Protein AF-A0A2W4LZJ8-F1 (afdb_monomer_lite)

Organism: NCBI:txid37925

Radius of gyration: 13.46 Å; chains: 1; bounding box: 33×32×39 Å

pLDDT: mean 90.76, std 7.05, range [64.56, 97.62]

Sequence (112 aa):
MITRVAVVPNPPLLVPELVPGSVADTAGVRDAVLEAAAWLAEESEHWLAIGVHDGPRRAVPPSTRSTFAGYGVDVPVALSDEPGGEGEPDAPLPALVAGWLRGQTGATSVHV

Secondary structure (DSSP, 8-state):
--------PPSSTTSGGG-TTSTTTTHHHHHHHHHHHHHHHTT-SEEE-----SSS-----TTEEEEGGGGTS--EEESBSSS--EE-TT--HHHHHHHHHHHHHT-SEEE-

Structure (mmCIF, N/CA/C/O backbone):
data_AF-A0A2W4LZJ8-F1
#
_entry.id   AF-A0A2W4LZJ8-F1
#
loop_
_atom_site.group_PDB
_atom_site.id
_atom_site.type_symbol
_atom_site.label_atom_id
_atom_site.label_alt_id
_atom_site.label_comp_id
_atom_site.label_asym_id
_atom_site.label_entity_id
_atom_site.label_seq_id
_atom_site.pdbx_PDB_ins_code
_atom_site.Cartn_x
_atom_site.Cartn_y
_atom_site.Cartn_z
_atom_site.occupancy
_atom_site.B_iso_or_equiv
_atom_site.auth_seq_id
_atom_site.auth_comp_id
_atom_site.auth_asym_id
_atom_site.auth_atom_id
_atom_site.pdbx_PDB_model_num
ATOM 1 N N . MET A 1 1 ? -6.384 -1.171 19.250 1.00 78.00 1 MET A N 1
ATOM 2 C CA . MET A 1 1 ? -6.567 -2.635 19.125 1.00 78.00 1 MET A CA 1
ATOM 3 C C . MET A 1 1 ? -6.327 -2.990 17.670 1.00 78.00 1 MET A C 1
ATOM 5 O O . MET A 1 1 ? -6.771 -2.222 16.832 1.00 78.00 1 MET A O 1
ATOM 9 N N . ILE A 1 2 ? -5.597 -4.069 17.375 1.00 86.69 2 ILE A N 1
ATOM 10 C CA . ILE A 1 2 ? -5.409 -4.540 15.993 1.00 86.69 2 ILE A CA 1
ATOM 11 C C . ILE A 1 2 ? -6.557 -5.503 15.683 1.00 86.69 2 ILE A C 1
ATOM 13 O O . ILE A 1 2 ? -6.733 -6.477 16.411 1.00 86.69 2 ILE A O 1
ATOM 17 N N . THR A 1 3 ? -7.348 -5.205 14.655 1.00 92.19 3 THR A N 1
ATOM 18 C CA . THR A 1 3 ? -8.557 -5.962 14.279 1.00 92.19 3 THR A CA 1
ATOM 19 C C . THR A 1 3 ? -8.359 -6.812 13.027 1.00 92.19 3 THR A C 1
ATOM 21 O O . THR A 1 3 ? -8.942 -7.889 12.927 1.00 92.19 3 THR A O 1
ATOM 24 N N . ARG A 1 4 ? -7.496 -6.379 12.101 1.00 96.50 4 ARG A N 1
ATOM 25 C CA . ARG A 1 4 ? -7.124 -7.106 10.881 1.00 96.50 4 ARG A CA 1
ATOM 26 C C . ARG A 1 4 ? -5.632 -6.940 10.587 1.00 96.50 4 ARG A C 1
ATOM 28 O O . ARG A 1 4 ? -5.028 -5.940 10.970 1.00 96.50 4 ARG A O 1
ATOM 35 N N . VAL A 1 5 ? -5.042 -7.939 9.931 1.00 96.69 5 VAL A N 1
ATOM 36 C CA . VAL A 1 5 ? -3.634 -7.946 9.505 1.00 96.69 5 VAL A CA 1
ATOM 37 C C . VAL A 1 5 ? -3.542 -8.610 8.137 1.00 96.69 5 VAL A C 1
ATOM 39 O O . VAL A 1 5 ? -4.069 -9.705 7.957 1.00 96.69 5 VAL A O 1
ATOM 42 N N . ALA A 1 6 ? -2.838 -7.973 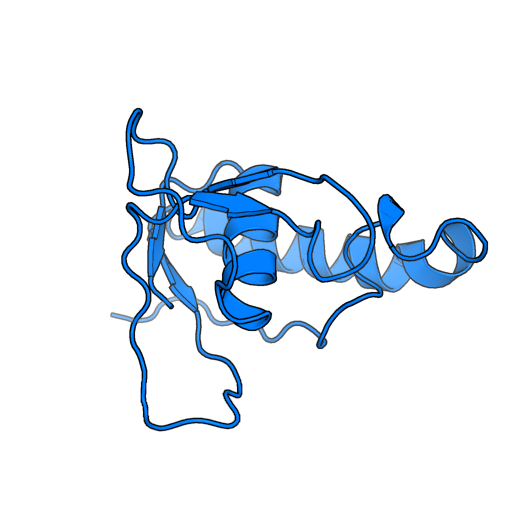7.204 1.00 95.62 6 ALA A N 1
ATOM 43 C CA . ALA A 1 6 ? -2.478 -8.554 5.917 1.00 95.62 6 ALA A CA 1
ATOM 44 C C . ALA A 1 6 ? -0.958 -8.502 5.729 1.00 95.62 6 ALA A C 1
ATOM 46 O O . ALA A 1 6 ? -0.291 -7.590 6.218 1.00 95.62 6 ALA A O 1
ATOM 47 N N . VAL A 1 7 ? -0.417 -9.485 5.011 1.00 94.12 7 VAL A N 1
ATOM 48 C CA . VAL A 1 7 ? 0.987 -9.516 4.590 1.00 94.12 7 VAL A CA 1
ATOM 49 C C . VAL A 1 7 ? 1.004 -9.464 3.073 1.00 94.12 7 VAL A C 1
ATOM 51 O O . VAL A 1 7 ? 0.365 -10.283 2.417 1.00 94.12 7 VAL A O 1
ATOM 54 N N . VAL A 1 8 ? 1.734 -8.500 2.525 1.00 91.38 8 VAL A N 1
ATOM 55 C CA . VAL A 1 8 ? 1.846 -8.275 1.082 1.00 91.38 8 VAL A CA 1
ATOM 56 C C . VAL A 1 8 ? 3.298 -8.492 0.641 1.00 91.38 8 VAL A C 1
ATOM 58 O O . VAL A 1 8 ? 4.215 -8.284 1.443 1.00 91.38 8 VAL A O 1
ATOM 61 N N . PRO A 1 9 ? 3.545 -8.957 -0.595 1.00 86.94 9 PRO A N 1
ATOM 62 C CA . PRO A 1 9 ? 4.896 -9.196 -1.086 1.00 86.94 9 PRO A CA 1
ATOM 63 C C . PRO A 1 9 ? 5.682 -7.887 -1.251 1.00 86.94 9 PRO A C 1
ATOM 65 O O . PRO A 1 9 ? 5.112 -6.810 -1.427 1.00 86.94 9 PRO A O 1
ATOM 68 N N . ASN A 1 10 ? 7.012 -7.999 -1.240 1.00 71.62 10 ASN A N 1
ATOM 69 C CA . ASN A 1 10 ? 7.903 -6.878 -1.536 1.00 71.62 10 ASN A CA 1
ATOM 70 C C . ASN A 1 10 ? 7.775 -6.483 -3.034 1.00 71.62 10 ASN A C 1
ATOM 72 O O . ASN A 1 10 ? 7.790 -7.381 -3.882 1.00 71.62 10 ASN A O 1
ATOM 76 N N . PRO A 1 11 ? 7.641 -5.190 -3.392 1.00 66.12 11 PRO A N 1
ATOM 77 C CA . PRO A 1 11 ? 7.673 -4.680 -4.778 1.00 66.12 11 PRO A CA 1
ATOM 78 C C . PRO A 1 11 ? 8.917 -5.126 -5.573 1.00 66.12 11 PRO A C 1
ATOM 80 O O . PRO A 1 11 ? 9.923 -5.509 -4.970 1.00 66.12 11 PRO A O 1
ATOM 83 N N . PRO A 1 12 ? 8.874 -5.090 -6.927 1.00 64.56 12 PRO A N 1
ATOM 84 C CA . PRO A 1 12 ? 8.081 -4.178 -7.779 1.00 64.56 12 PRO A CA 1
ATOM 85 C C . PRO A 1 12 ? 6.732 -4.693 -8.301 1.00 64.56 12 PRO A C 1
ATOM 87 O O . PRO A 1 12 ? 5.995 -3.923 -8.907 1.00 64.56 12 PRO A O 1
ATOM 90 N N . LEU A 1 13 ? 6.377 -5.960 -8.070 1.00 68.31 13 LEU A N 1
ATOM 91 C CA . LEU A 1 13 ? 5.271 -6.633 -8.781 1.00 68.31 13 LEU A CA 1
ATOM 92 C C . LEU A 1 13 ? 3.877 -5.992 -8.581 1.00 68.31 13 LEU A C 1
ATOM 94 O O . LEU A 1 13 ? 2.958 -6.240 -9.365 1.00 68.31 13 LEU A O 1
ATOM 98 N N . LEU A 1 14 ? 3.722 -5.156 -7.551 1.00 71.69 14 LEU A N 1
ATOM 99 C CA . LEU A 1 14 ? 2.461 -4.503 -7.195 1.00 71.69 14 LEU A CA 1
ATOM 100 C C . LEU A 1 14 ? 2.140 -3.290 -8.069 1.00 71.69 14 LEU A C 1
ATOM 102 O O . LEU A 1 14 ? 0.982 -3.117 -8.432 1.00 71.69 14 LEU A O 1
ATOM 106 N N . VAL A 1 15 ? 3.141 -2.501 -8.465 1.00 81.31 15 VAL A N 1
ATOM 107 C CA . VAL A 1 15 ? 2.945 -1.263 -9.238 1.00 81.31 15 VAL A CA 1
ATOM 108 C C . VAL A 1 15 ? 3.103 -1.591 -10.729 1.00 81.31 15 VAL A C 1
ATOM 110 O O . VAL A 1 15 ? 4.222 -1.897 -11.147 1.00 81.31 15 VAL A O 1
ATOM 113 N N . PRO A 1 16 ? 2.023 -1.582 -11.541 1.00 82.62 16 PRO A N 1
ATOM 114 C CA . PRO A 1 16 ? 2.072 -1.989 -12.950 1.00 82.62 16 PRO A CA 1
ATOM 115 C C . PRO A 1 16 ? 3.155 -1.274 -13.764 1.00 82.62 16 PRO A C 1
ATOM 117 O O . PRO A 1 16 ? 3.816 -1.887 -14.601 1.00 82.62 16 PRO A O 1
ATOM 120 N N . GLU A 1 17 ? 3.359 0.012 -13.486 1.00 85.94 17 GLU A N 1
ATOM 121 C CA . GLU A 1 17 ? 4.315 0.879 -14.165 1.00 85.94 17 GLU A CA 1
ATOM 122 C C . GLU A 1 17 ? 5.761 0.396 -13.975 1.00 85.94 17 GLU A C 1
ATOM 124 O O . GLU A 1 17 ? 6.582 0.582 -14.869 1.00 85.94 17 GLU A O 1
ATOM 129 N N . LEU A 1 18 ? 6.070 -0.287 -12.863 1.00 83.75 18 LEU A N 1
ATOM 130 C CA . LEU A 1 18 ? 7.394 -0.864 -12.602 1.00 83.75 18 LEU A CA 1
ATOM 131 C C . LEU A 1 18 ? 7.659 -2.166 -13.380 1.00 83.75 18 LEU A C 1
ATOM 133 O O . LEU A 1 18 ? 8.804 -2.615 -13.438 1.00 83.75 18 LEU A O 1
ATOM 137 N N . VAL A 1 19 ? 6.633 -2.798 -13.966 1.00 83.62 19 VAL A N 1
ATOM 138 C CA . VAL A 1 19 ? 6.740 -4.100 -14.656 1.00 83.62 19 VAL A CA 1
ATOM 139 C C . VAL A 1 19 ? 6.067 -4.101 -16.041 1.00 83.62 19 VAL A C 1
ATOM 141 O O . VAL A 1 19 ? 5.275 -4.998 -16.343 1.00 83.62 19 VAL A O 1
ATOM 144 N N . PRO A 1 20 ? 6.397 -3.155 -16.944 1.00 78.69 20 PRO A N 1
ATOM 145 C CA . PRO A 1 20 ? 5.647 -2.937 -18.187 1.00 78.69 20 PRO A CA 1
ATOM 146 C C . PRO A 1 20 ? 5.596 -4.164 -19.114 1.00 78.69 20 PRO A C 1
ATOM 148 O O . PRO A 1 20 ? 4.626 -4.345 -19.844 1.00 78.69 20 PRO A O 1
ATOM 151 N N . GLY A 1 21 ? 6.607 -5.038 -19.070 1.00 82.94 21 GLY A N 1
ATOM 152 C CA . GLY A 1 21 ? 6.662 -6.269 -19.868 1.00 82.94 21 GLY A CA 1
ATOM 153 C C . GLY A 1 21 ? 5.952 -7.487 -19.263 1.00 82.94 21 GLY A C 1
ATOM 154 O O . GLY A 1 21 ? 5.907 -8.522 -19.915 1.00 82.94 21 GLY A O 1
ATOM 155 N N . SER A 1 22 ? 5.432 -7.393 -18.033 1.00 82.19 22 SER A N 1
ATOM 156 C CA . SER A 1 22 ? 4.880 -8.534 -17.278 1.00 82.19 22 SER A CA 1
ATOM 157 C C . SER A 1 22 ? 3.621 -8.149 -16.483 1.00 82.19 22 SER A C 1
ATOM 159 O O . SER A 1 22 ? 3.264 -8.762 -15.476 1.00 82.19 22 SER A O 1
ATOM 161 N N . VAL A 1 23 ? 2.911 -7.105 -16.926 1.00 84.88 23 VAL A N 1
ATOM 162 C CA . VAL A 1 23 ? 1.697 -6.607 -16.254 1.00 84.88 23 VAL A CA 1
ATOM 163 C C . VAL A 1 23 ? 0.635 -7.701 -16.131 1.00 84.88 23 VAL A C 1
ATOM 165 O O . VAL A 1 23 ? 0.022 -7.827 -15.071 1.00 84.88 23 VAL A O 1
ATOM 168 N N . ALA A 1 24 ? 0.442 -8.493 -17.191 1.00 87.00 24 ALA A N 1
ATOM 169 C CA . ALA A 1 24 ? -0.524 -9.589 -17.213 1.00 87.00 24 ALA A CA 1
ATOM 170 C C . ALA A 1 24 ? -0.097 -10.752 -16.305 1.00 87.00 24 ALA A C 1
ATOM 172 O O . ALA A 1 24 ? -0.913 -11.252 -15.535 1.00 87.00 24 ALA A O 1
ATOM 173 N N . ASP A 1 25 ? 1.183 -11.135 -16.330 1.00 87.75 25 ASP A N 1
ATOM 174 C CA . ASP A 1 25 ? 1.687 -12.248 -15.511 1.00 87.75 25 ASP A CA 1
ATOM 175 C C . ASP A 1 25 ? 1.640 -11.922 -14.009 1.00 87.75 25 ASP A C 1
ATOM 177 O O . ASP A 1 25 ? 1.512 -12.811 -13.170 1.00 87.75 25 ASP A O 1
ATOM 181 N N . THR A 1 26 ? 1.724 -10.634 -13.661 1.00 88.62 26 THR A N 1
ATOM 182 C CA . THR A 1 26 ? 1.674 -10.137 -12.277 1.00 88.62 26 THR A CA 1
ATOM 183 C 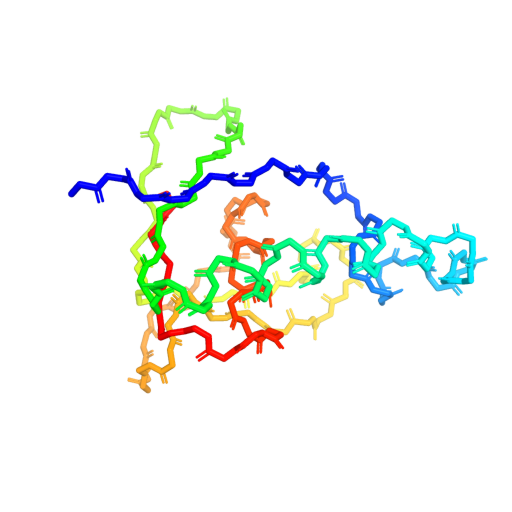C . THR A 1 26 ? 0.268 -9.770 -11.799 1.00 88.62 26 THR A C 1
ATOM 185 O O . THR A 1 26 ? 0.095 -9.483 -10.613 1.00 88.62 26 THR A O 1
ATOM 188 N N . ALA A 1 27 ? -0.741 -9.808 -12.679 1.00 90.31 27 ALA A N 1
ATOM 189 C CA . ALA A 1 27 ? -2.104 -9.376 -12.369 1.00 90.31 27 ALA A CA 1
ATOM 190 C C . ALA A 1 27 ? -2.697 -10.137 -11.176 1.00 90.31 27 ALA A C 1
ATOM 192 O O . ALA A 1 27 ? -3.132 -9.508 -10.223 1.00 90.31 27 ALA A O 1
ATOM 193 N N . GLY A 1 28 ? -2.596 -11.470 -11.149 1.00 91.81 28 GLY A N 1
ATOM 194 C CA . GLY A 1 28 ? -3.182 -12.267 -10.063 1.00 91.81 28 GLY A CA 1
ATOM 195 C C . GLY A 1 28 ? -2.627 -11.935 -8.670 1.00 91.81 28 GLY A C 1
ATOM 196 O O . GLY A 1 28 ? -3.377 -11.908 -7.698 1.00 91.81 28 GLY A O 1
ATOM 197 N N . VAL A 1 29 ? -1.327 -11.635 -8.559 1.00 90.62 29 VAL A N 1
ATOM 198 C CA . VAL A 1 29 ? -0.722 -11.218 -7.279 1.00 90.62 29 VAL A CA 1
ATOM 199 C C . VAL A 1 29 ? -1.159 -9.803 -6.909 1.00 90.62 29 VAL A C 1
ATOM 201 O O . VAL A 1 29 ? -1.465 -9.543 -5.747 1.00 90.62 29 VAL A O 1
ATOM 204 N N . ARG A 1 30 ? -1.196 -8.891 -7.887 1.00 92.00 30 ARG A N 1
ATOM 205 C CA . ARG A 1 30 ? -1.653 -7.514 -7.678 1.00 92.00 30 ARG A CA 1
ATOM 206 C C . ARG A 1 30 ? -3.108 -7.483 -7.217 1.00 92.00 30 ARG A C 1
ATOM 208 O O . ARG A 1 30 ? -3.393 -6.836 -6.217 1.00 92.00 30 ARG A O 1
ATOM 215 N N . ASP A 1 31 ? -3.983 -8.224 -7.884 1.00 93.44 31 ASP A N 1
ATOM 216 C CA . ASP A 1 31 ? -5.408 -8.302 -7.568 1.00 93.44 31 ASP A CA 1
ATOM 217 C C . ASP A 1 31 ? -5.626 -8.846 -6.150 1.00 93.44 31 ASP A C 1
ATOM 219 O O . ASP A 1 31 ? -6.337 -8.226 -5.364 1.00 93.44 31 ASP A O 1
ATOM 223 N N . ALA A 1 32 ? -4.929 -9.924 -5.770 1.00 95.25 32 ALA A N 1
ATOM 224 C CA . ALA A 1 32 ? -5.008 -10.484 -4.418 1.00 95.25 32 ALA A CA 1
ATOM 225 C C . ALA A 1 32 ? -4.540 -9.497 -3.331 1.00 95.25 32 ALA A C 1
ATOM 227 O O . ALA A 1 32 ? -5.074 -9.465 -2.223 1.00 95.25 32 ALA A O 1
ATOM 228 N N . VAL A 1 33 ? -3.537 -8.672 -3.634 1.00 95.12 33 VAL A N 1
ATOM 229 C CA . VAL A 1 33 ? -3.036 -7.653 -2.705 1.00 95.12 33 VAL A CA 1
ATOM 230 C C . VAL A 1 33 ? -4.001 -6.478 -2.582 1.00 95.12 33 VAL A C 1
ATOM 232 O O . VAL A 1 33 ? -4.206 -5.979 -1.476 1.00 95.12 33 VAL A O 1
ATOM 235 N N . LEU A 1 34 ? -4.615 -6.054 -3.687 1.00 94.88 34 LEU A N 1
ATOM 236 C CA . LEU A 1 34 ? -5.656 -5.029 -3.668 1.00 94.88 34 LEU A CA 1
ATOM 237 C C . LEU A 1 34 ? -6.901 -5.512 -2.915 1.00 94.88 34 LEU A C 1
ATOM 239 O O . LEU A 1 34 ? -7.452 -4.751 -2.125 1.00 94.88 34 LEU A O 1
ATOM 243 N N . GLU A 1 35 ? -7.291 -6.778 -3.079 1.00 97.25 35 GLU A N 1
ATOM 244 C CA . GLU A 1 35 ? -8.366 -7.407 -2.303 1.00 97.25 35 GLU A CA 1
ATOM 245 C C . GLU A 1 35 ? -8.039 -7.421 -0.803 1.00 97.25 35 GLU A C 1
ATOM 247 O O . GLU A 1 35 ? -8.851 -6.990 0.015 1.00 97.25 35 GLU A O 1
ATOM 252 N N . ALA A 1 36 ? -6.822 -7.828 -0.425 1.00 96.88 36 ALA A N 1
ATOM 253 C CA . ALA A 1 36 ? -6.387 -7.809 0.970 1.00 96.88 36 ALA A CA 1
ATOM 254 C C . ALA A 1 36 ? -6.364 -6.388 1.562 1.00 96.88 36 ALA A C 1
ATOM 256 O O . ALA A 1 36 ? -6.739 -6.191 2.718 1.00 96.88 36 ALA A O 1
ATOM 257 N N . ALA A 1 37 ? -5.944 -5.389 0.782 1.00 96.25 37 ALA A N 1
ATOM 258 C CA . ALA A 1 37 ? -5.946 -3.995 1.208 1.00 96.25 37 ALA A CA 1
ATOM 259 C C . ALA A 1 37 ? -7.376 -3.446 1.358 1.00 96.25 37 ALA A C 1
ATOM 261 O O . ALA A 1 37 ? -7.664 -2.760 2.338 1.00 96.25 37 ALA A O 1
ATOM 262 N N . ALA A 1 38 ? -8.287 -3.780 0.440 1.00 97.62 38 ALA A N 1
ATOM 263 C CA . ALA A 1 38 ? -9.702 -3.427 0.553 1.00 97.62 38 ALA A CA 1
ATOM 264 C C . ALA A 1 38 ? -10.333 -4.062 1.803 1.00 97.62 38 ALA A C 1
ATOM 266 O O . ALA A 1 38 ? -11.008 -3.381 2.571 1.00 97.62 38 ALA A O 1
ATOM 267 N N . TRP A 1 39 ? -10.011 -5.329 2.081 1.00 97.62 39 TRP A N 1
ATOM 268 C CA . TRP A 1 39 ? -10.414 -6.012 3.308 1.00 97.62 39 TRP A CA 1
ATOM 269 C C . TRP A 1 39 ? -9.866 -5.335 4.578 1.00 97.62 39 TRP A C 1
ATOM 271 O O . TRP A 1 39 ? -10.525 -5.361 5.612 1.00 97.62 39 TRP A O 1
ATOM 281 N N . LEU A 1 40 ? -8.693 -4.694 4.552 1.00 97.19 40 LEU A N 1
ATOM 282 C CA . LEU A 1 40 ? -8.249 -3.857 5.678 1.00 97.19 40 LEU A CA 1
ATOM 283 C C . LEU A 1 40 ? -9.072 -2.564 5.790 1.00 97.19 40 LEU A C 1
ATOM 285 O O . LEU A 1 40 ? -9.483 -2.202 6.895 1.00 97.19 40 LEU A O 1
ATOM 289 N N . ALA A 1 41 ? -9.328 -1.894 4.662 1.00 96.25 41 ALA A N 1
ATOM 290 C CA . ALA A 1 41 ? -10.063 -0.627 4.600 1.00 96.25 41 ALA A CA 1
ATOM 291 C C . ALA A 1 41 ? -11.502 -0.739 5.130 1.00 96.25 41 ALA A C 1
ATOM 293 O O . ALA A 1 41 ? -11.991 0.191 5.763 1.00 96.25 41 ALA A O 1
ATOM 294 N N . GLU A 1 42 ? -12.159 -1.886 4.929 1.00 96.44 42 GLU A N 1
ATOM 295 C CA . GLU A 1 42 ? -13.498 -2.171 5.473 1.00 96.44 42 GLU A CA 1
ATOM 296 C C . GLU A 1 42 ? -13.585 -2.055 7.003 1.00 96.44 42 GLU A C 1
ATOM 298 O O . GLU A 1 42 ? -14.660 -1.814 7.547 1.00 96.44 42 GLU A O 1
ATOM 303 N N . GLU A 1 43 ? -12.475 -2.278 7.706 1.00 96.19 43 GLU A N 1
ATOM 304 C CA . GLU A 1 43 ? -12.421 -2.267 9.169 1.00 96.19 43 GLU A CA 1
ATOM 305 C C . GLU A 1 43 ? -11.851 -0.969 9.725 1.00 96.19 43 GLU A C 1
ATOM 307 O O . GLU A 1 43 ? -12.252 -0.508 10.794 1.00 96.19 43 GLU A O 1
ATOM 312 N N . SER A 1 44 ? -10.862 -0.402 9.037 1.00 95.50 44 SER A N 1
ATOM 313 C CA . SER A 1 44 ? -10.215 0.824 9.469 1.00 95.50 44 SER A CA 1
ATOM 314 C C . SER A 1 44 ? -9.604 1.576 8.302 1.00 95.50 44 SER A C 1
ATOM 316 O O . SER A 1 44 ? -8.902 1.012 7.466 1.00 95.50 44 SER A O 1
ATOM 318 N N . GLU A 1 45 ? -9.786 2.889 8.330 1.00 94.69 45 GLU A N 1
ATOM 319 C CA . GLU A 1 45 ? -9.161 3.839 7.414 1.00 94.69 45 GLU A CA 1
ATO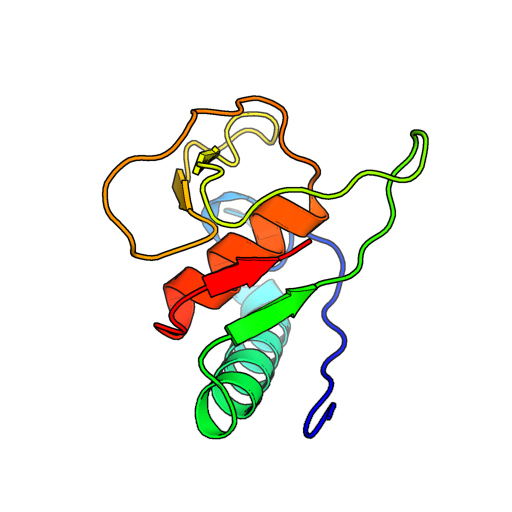M 320 C C . GLU A 1 45 ? -7.762 4.290 7.882 1.00 94.69 45 GLU A C 1
ATOM 322 O O . GLU A 1 45 ? -7.096 5.064 7.197 1.00 94.69 45 GLU A O 1
ATOM 327 N N . HIS A 1 46 ? -7.304 3.829 9.052 1.00 95.38 46 HIS A N 1
ATOM 328 C CA . HIS A 1 46 ? -6.010 4.194 9.627 1.00 95.38 46 HIS A CA 1
ATOM 329 C C . HIS A 1 46 ? -5.139 2.963 9.824 1.00 95.38 46 HIS A C 1
ATOM 331 O O . HIS A 1 46 ? -5.446 2.079 10.626 1.00 95.38 46 HIS A O 1
ATOM 337 N N . TRP A 1 47 ? -4.022 2.915 9.109 1.00 96.81 47 TRP A N 1
ATOM 338 C CA . TRP A 1 47 ? -3.161 1.742 9.074 1.00 96.81 47 TRP A CA 1
ATOM 339 C C . TRP A 1 47 ? -1.822 1.974 9.767 1.00 96.81 47 TRP A C 1
ATOM 341 O O . TRP A 1 47 ? -1.303 3.091 9.848 1.00 96.81 47 TRP A O 1
ATOM 351 N N . LEU A 1 48 ? -1.244 0.866 10.221 1.00 96.44 48 LEU A N 1
ATOM 352 C CA . LEU A 1 48 ? 0.157 0.755 10.596 1.00 96.44 48 LEU A CA 1
ATOM 353 C C . LEU A 1 48 ? 0.800 -0.276 9.666 1.00 96.44 48 LEU A C 1
ATOM 355 O O . LEU A 1 48 ? 0.446 -1.453 9.712 1.00 96.44 48 LEU A O 1
ATOM 359 N N . ALA A 1 49 ? 1.731 0.166 8.833 1.00 95.69 49 ALA A N 1
ATOM 360 C CA . ALA A 1 49 ? 2.565 -0.694 8.016 1.00 95.69 49 ALA A CA 1
ATOM 361 C C . ALA A 1 49 ? 3.897 -0.946 8.726 1.00 95.69 49 ALA A C 1
ATOM 363 O O . ALA A 1 49 ? 4.404 -0.104 9.456 1.00 95.69 49 ALA A O 1
ATOM 364 N N . ILE A 1 50 ? 4.459 -2.133 8.522 1.00 94.94 50 ILE A N 1
ATOM 365 C CA . ILE A 1 50 ? 5.773 -2.508 9.042 1.00 94.94 50 ILE A CA 1
ATOM 366 C C . ILE A 1 50 ? 6.520 -3.156 7.886 1.00 94.94 50 ILE A C 1
ATOM 368 O O . ILE A 1 50 ? 5.988 -4.048 7.225 1.00 94.94 50 ILE A O 1
ATOM 372 N N . GLY A 1 51 ? 7.752 -2.719 7.644 1.00 92.94 51 GLY A N 1
ATOM 373 C CA . GLY A 1 51 ? 8.577 -3.250 6.569 1.00 92.94 51 GLY A CA 1
ATOM 374 C C . GLY A 1 51 ? 10.051 -3.317 6.929 1.00 92.94 51 GLY A C 1
ATOM 375 O O . GLY A 1 51 ? 10.497 -2.777 7.942 1.00 92.94 51 GLY A O 1
ATOM 376 N N . VAL A 1 52 ? 10.806 -4.012 6.084 1.00 90.00 52 VAL A N 1
ATOM 377 C CA . VAL A 1 52 ? 12.256 -4.147 6.233 1.00 90.00 52 VAL A CA 1
ATOM 378 C 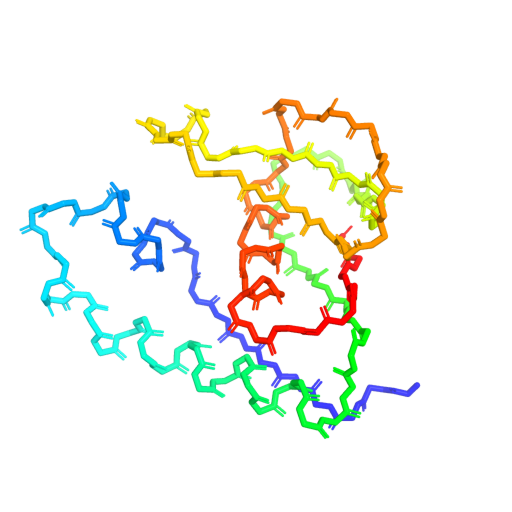C . VAL A 1 52 ? 12.936 -2.842 5.820 1.00 90.00 52 VAL A C 1
ATOM 380 O O . VAL A 1 52 ? 12.555 -2.218 4.831 1.00 90.00 52 VAL A O 1
ATOM 383 N N . HIS A 1 53 ? 13.954 -2.443 6.577 1.00 88.31 53 HIS A N 1
ATOM 384 C CA . HIS A 1 53 ? 14.787 -1.286 6.288 1.00 88.31 53 HIS A CA 1
ATOM 385 C C . HIS A 1 53 ? 16.248 -1.630 6.595 1.00 88.31 53 HIS A C 1
ATOM 387 O O . HIS A 1 53 ? 16.531 -2.187 7.654 1.00 88.31 53 HIS A O 1
ATOM 393 N N . ASP A 1 54 ? 17.159 -1.291 5.682 1.00 87.25 54 ASP A N 1
ATOM 394 C CA . ASP A 1 54 ? 18.593 -1.600 5.816 1.00 87.25 54 ASP A CA 1
ATOM 395 C C . ASP A 1 54 ? 19.318 -0.691 6.829 1.00 87.25 54 ASP A C 1
ATOM 397 O O . ASP A 1 54 ? 20.457 -0.954 7.215 1.00 87.25 54 ASP A O 1
ATOM 401 N N . GLY A 1 55 ? 18.667 0.391 7.267 1.00 87.62 55 GLY A N 1
ATOM 402 C CA . GLY A 1 55 ? 19.174 1.341 8.256 1.00 87.62 55 GLY A CA 1
ATOM 403 C C . GLY A 1 55 ? 18.643 1.117 9.681 1.00 87.62 55 GLY A C 1
ATOM 404 O O . GLY A 1 55 ? 17.970 0.124 9.970 1.00 87.62 55 GLY A O 1
ATOM 405 N N . PRO A 1 56 ? 18.923 2.051 10.611 1.00 90.19 56 PRO A N 1
ATOM 406 C CA . PRO A 1 56 ? 18.341 2.012 11.949 1.00 90.19 56 PRO A CA 1
ATOM 407 C C . PRO A 1 56 ? 16.813 2.097 11.887 1.00 90.19 56 PRO A C 1
ATOM 409 O O . PRO A 1 56 ? 16.249 2.633 10.934 1.00 90.19 56 PRO A O 1
ATOM 412 N N . ARG A 1 57 ? 16.134 1.618 12.940 1.00 91.50 57 ARG A N 1
ATOM 413 C CA . ARG A 1 57 ? 14.673 1.724 13.048 1.00 91.50 57 ARG A CA 1
ATOM 414 C C . ARG A 1 57 ? 14.232 3.157 12.756 1.00 91.50 57 ARG A C 1
ATOM 416 O O . ARG A 1 57 ? 14.683 4.098 13.408 1.00 91.50 57 ARG A O 1
ATOM 423 N N . ARG A 1 58 ? 13.302 3.281 11.818 1.00 92.31 58 ARG A N 1
ATOM 424 C CA . ARG A 1 58 ? 12.806 4.551 11.314 1.00 92.31 58 ARG A CA 1
ATOM 425 C C . ARG A 1 58 ? 11.288 4.503 11.246 1.00 92.31 58 ARG A C 1
ATOM 427 O O . ARG A 1 58 ? 10.749 3.511 10.777 1.00 92.31 58 ARG A O 1
ATOM 434 N N . ALA A 1 59 ? 10.646 5.563 11.725 1.00 94.56 59 ALA A N 1
ATOM 435 C CA . ALA A 1 59 ? 9.230 5.809 11.486 1.00 94.56 59 ALA A CA 1
ATOM 436 C C . ALA A 1 59 ? 9.086 6.839 10.360 1.00 94.56 59 ALA A C 1
ATOM 438 O O . ALA A 1 59 ? 9.864 7.798 10.309 1.00 94.56 59 ALA A O 1
ATOM 439 N N . VAL A 1 60 ? 8.102 6.648 9.488 1.00 94.62 60 VAL A N 1
ATOM 440 C CA . VAL A 1 60 ? 7.734 7.582 8.423 1.00 94.62 60 VAL A CA 1
ATOM 441 C C . VAL A 1 60 ? 6.341 8.139 8.740 1.00 94.62 60 VAL A C 1
ATOM 443 O O . VAL A 1 60 ? 5.386 7.366 8.875 1.00 94.62 60 VAL A O 1
ATOM 446 N N . PRO A 1 61 ? 6.205 9.464 8.933 1.00 93.19 61 PRO A N 1
ATOM 447 C CA . PRO A 1 61 ? 4.940 10.061 9.340 1.00 93.19 61 PRO A CA 1
ATOM 448 C C . PRO A 1 61 ? 3.917 10.062 8.189 1.00 93.19 61 PRO A C 1
ATOM 450 O O . PRO A 1 61 ? 4.301 10.198 7.029 1.00 93.19 61 PRO A O 1
ATOM 453 N N . PRO A 1 62 ? 2.601 10.024 8.472 1.00 94.62 62 PRO A N 1
ATOM 454 C CA . PRO A 1 62 ? 1.564 10.061 7.434 1.00 94.62 62 PRO A CA 1
ATOM 455 C C . PRO A 1 62 ? 1.555 11.326 6.570 1.00 94.62 62 PRO A C 1
ATOM 457 O O . PRO A 1 62 ? 0.947 11.340 5.502 1.00 94.62 62 PRO A O 1
ATOM 460 N N . SER A 1 63 ? 2.207 12.400 7.021 1.00 94.69 63 SER A N 1
ATOM 461 C CA . SER A 1 63 ? 2.381 13.633 6.250 1.00 94.69 63 SER A CA 1
ATOM 462 C C . SER A 1 63 ? 3.411 13.501 5.121 1.00 94.69 63 SER A C 1
ATOM 464 O O . SER A 1 63 ? 3.571 14.440 4.344 1.00 94.69 63 SER A O 1
ATOM 466 N N . THR A 1 64 ? 4.137 12.382 5.031 1.00 95.94 64 THR A N 1
ATOM 467 C CA . THR A 1 64 ? 5.142 12.155 3.989 1.00 95.94 64 THR A CA 1
ATOM 468 C C . THR A 1 64 ? 4.496 11.987 2.614 1.00 95.94 64 THR A C 1
ATOM 470 O O . THR A 1 64 ? 3.541 11.224 2.424 1.00 95.94 64 THR A O 1
ATOM 473 N N . ARG A 1 65 ? 5.076 12.676 1.627 1.00 96.25 65 ARG A N 1
ATOM 474 C CA . ARG A 1 65 ? 4.796 12.501 0.197 1.00 96.25 65 ARG A CA 1
ATOM 475 C C . ARG A 1 65 ? 6.075 12.104 -0.522 1.00 96.25 65 ARG A C 1
ATOM 477 O O . ARG A 1 65 ? 7.135 12.650 -0.242 1.00 96.25 65 ARG A O 1
ATOM 484 N N . SER A 1 66 ? 5.980 11.163 -1.447 1.00 95.50 66 SER A N 1
ATOM 485 C CA . SER A 1 66 ? 7.132 10.640 -2.180 1.00 95.50 66 SER A CA 1
ATOM 486 C C . SER A 1 66 ? 6.696 10.106 -3.542 1.00 95.50 66 SER A C 1
ATOM 488 O O . SER A 1 66 ? 5.538 10.267 -3.929 1.00 95.50 66 SER A O 1
ATOM 490 N N . THR A 1 67 ? 7.603 9.488 -4.288 1.00 94.62 67 THR A N 1
ATOM 491 C CA . THR A 1 67 ? 7.285 8.858 -5.569 1.00 94.62 67 THR A CA 1
ATOM 492 C C . THR A 1 67 ? 8.129 7.603 -5.771 1.00 94.62 67 THR A C 1
ATOM 494 O O . THR A 1 67 ? 9.168 7.415 -5.138 1.00 94.62 67 THR A O 1
ATOM 497 N N . PHE A 1 68 ? 7.714 6.740 -6.695 1.00 92.81 68 PHE A N 1
ATOM 498 C CA . PHE A 1 68 ? 8.542 5.619 -7.147 1.00 92.81 68 PHE A CA 1
ATOM 499 C C . PHE A 1 68 ? 9.690 6.046 -8.089 1.00 92.81 68 PHE A C 1
ATOM 501 O O . PHE A 1 68 ? 10.312 5.181 -8.707 1.00 92.81 68 PHE A O 1
ATOM 508 N N . ALA A 1 69 ? 10.016 7.344 -8.220 1.00 91.69 69 ALA A N 1
ATOM 509 C CA . ALA A 1 69 ? 11.020 7.815 -9.182 1.00 91.69 69 ALA A CA 1
ATOM 510 C C . ALA A 1 69 ? 12.415 7.229 -8.916 1.00 91.69 69 ALA A C 1
ATOM 512 O O . ALA A 1 69 ? 13.128 6.904 -9.866 1.00 91.69 69 ALA A O 1
ATOM 513 N N . GLY A 1 70 ? 12.768 6.980 -7.647 1.00 88.94 70 GLY A N 1
ATOM 514 C CA . GLY A 1 70 ? 13.988 6.248 -7.269 1.00 88.94 70 GLY A CA 1
ATOM 515 C C . GLY A 1 70 ? 14.042 4.797 -7.780 1.00 88.94 70 GLY A C 1
ATOM 516 O O . GLY A 1 70 ? 15.107 4.186 -7.799 1.00 88.94 70 GLY A O 1
ATOM 517 N N . TYR A 1 71 ? 12.910 4.263 -8.246 1.00 86.69 71 TYR A N 1
ATOM 518 C CA . TYR A 1 71 ? 12.734 2.931 -8.832 1.00 86.69 71 TYR A CA 1
ATOM 519 C C . TYR A 1 71 ? 12.426 2.974 -10.340 1.00 86.69 71 TYR A C 1
ATOM 521 O O . TYR A 1 71 ? 12.136 1.940 -10.937 1.00 86.69 71 TYR A O 1
ATOM 529 N N . GLY A 1 72 ? 12.518 4.152 -10.970 1.00 88.50 72 GLY A N 1
ATOM 530 C CA . GLY A 1 72 ? 12.441 4.320 -12.423 1.00 88.50 72 GLY A CA 1
ATOM 531 C C . GLY A 1 72 ? 11.090 4.771 -12.983 1.00 88.50 72 GLY A C 1
ATOM 532 O O . GLY A 1 72 ? 10.999 4.961 -14.194 1.00 88.50 72 GLY A O 1
ATOM 533 N N . VAL A 1 73 ? 10.061 4.982 -12.150 1.00 89.38 73 VAL A N 1
ATOM 534 C CA . VAL A 1 73 ? 8.750 5.504 -12.594 1.00 89.38 73 VAL A CA 1
ATOM 535 C C . VAL A 1 73 ? 8.228 6.590 -11.668 1.00 89.38 73 VAL A C 1
ATOM 537 O O . VAL A 1 73 ? 8.231 6.435 -10.453 1.00 89.38 73 VAL A O 1
ATOM 540 N N . ASP A 1 74 ? 7.727 7.686 -12.227 1.00 92.19 74 ASP A N 1
ATOM 541 C CA . ASP A 1 74 ? 7.206 8.799 -11.432 1.00 92.19 74 ASP A CA 1
ATOM 542 C C . ASP A 1 74 ? 5.735 8.582 -11.052 1.00 92.19 74 ASP A C 1
ATOM 544 O O . ASP A 1 74 ? 4.825 9.244 -11.546 1.00 92.19 74 ASP A O 1
ATOM 548 N N . VAL A 1 75 ? 5.500 7.582 -10.200 1.00 92.06 75 VAL A N 1
ATOM 549 C CA . VAL A 1 75 ? 4.187 7.332 -9.595 1.00 92.06 75 VAL A CA 1
ATOM 550 C C . VAL A 1 75 ? 4.163 8.014 -8.226 1.00 92.06 75 VAL A C 1
ATOM 552 O O . VAL A 1 75 ? 4.871 7.553 -7.321 1.00 92.06 75 VAL A O 1
ATOM 555 N N . PRO A 1 76 ? 3.396 9.108 -8.051 1.00 94.00 76 PRO A N 1
ATOM 556 C CA . PRO A 1 76 ? 3.328 9.817 -6.784 1.00 94.00 76 PRO A CA 1
ATOM 557 C C . PRO A 1 76 ? 2.582 9.003 -5.729 1.00 94.00 76 PRO A C 1
ATOM 559 O O . PRO A 1 76 ? 1.595 8.323 -6.009 1.00 94.00 76 PRO A O 1
ATOM 562 N N . VAL A 1 77 ? 3.051 9.115 -4.492 1.00 94.44 77 VAL A N 1
ATOM 563 C CA . VAL A 1 77 ? 2.516 8.431 -3.319 1.00 94.44 77 VAL A CA 1
ATOM 564 C C . VAL A 1 77 ? 2.369 9.429 -2.176 1.00 94.44 77 VAL A C 1
ATOM 566 O O . VAL A 1 77 ? 3.245 10.259 -1.925 1.00 94.44 77 VAL A O 1
ATOM 569 N N . ALA A 1 78 ? 1.262 9.325 -1.449 1.00 96.50 78 ALA A N 1
ATOM 570 C CA . ALA A 1 78 ? 1.040 10.040 -0.201 1.00 96.50 78 ALA A CA 1
ATOM 571 C C . ALA A 1 78 ? 0.636 9.047 0.889 1.00 96.50 78 ALA A C 1
ATOM 573 O O . ALA A 1 78 ? -0.119 8.109 0.626 1.00 96.50 78 ALA A O 1
ATOM 574 N N . LEU A 1 79 ? 1.134 9.254 2.109 1.00 97.06 79 LEU A N 1
ATOM 575 C CA . LEU A 1 79 ? 0.778 8.412 3.253 1.00 97.06 79 LEU A CA 1
ATOM 576 C C . LEU A 1 79 ? -0.528 8.859 3.945 1.00 97.06 79 LEU A C 1
ATOM 578 O O . LEU A 1 79 ? -1.004 8.187 4.858 1.00 97.06 79 LEU A O 1
ATOM 582 N N . SER A 1 80 ? -1.138 9.959 3.497 1.00 97.12 80 SER A N 1
ATOM 583 C CA . SER A 1 80 ? -2.466 10.438 3.905 1.00 97.12 80 SER A CA 1
ATOM 584 C C . SER A 1 80 ? -3.171 11.181 2.758 1.00 97.12 80 SER A C 1
ATOM 586 O O . SER A 1 80 ? -2.521 11.600 1.796 1.00 97.12 80 SER A O 1
ATOM 588 N N . ASP A 1 81 ? -4.499 11.325 2.831 1.00 94.50 81 ASP A N 1
ATOM 589 C CA . ASP A 1 81 ? -5.281 12.219 1.948 1.00 94.50 81 ASP A CA 1
ATOM 590 C C . ASP A 1 81 ? -5.151 13.693 2.320 1.00 94.50 81 ASP A C 1
ATOM 592 O O . ASP A 1 81 ? -5.394 14.546 1.464 1.00 94.50 81 ASP A O 1
ATOM 596 N N . GLU A 1 82 ? -4.771 13.988 3.563 1.00 90.94 82 GLU A N 1
ATOM 597 C CA . GLU A 1 82 ? -4.621 15.351 4.055 1.00 90.94 82 GLU A CA 1
ATOM 598 C C . GLU A 1 82 ? -3.748 16.190 3.102 1.00 90.94 82 GLU A C 1
ATOM 600 O O . GLU A 1 82 ? -2.625 15.800 2.741 1.00 90.94 82 GLU A O 1
ATOM 605 N N . PRO A 1 83 ? -4.257 17.344 2.634 1.00 82.75 83 PRO A N 1
ATOM 606 C CA . PRO A 1 83 ? -3.517 18.205 1.733 1.00 82.75 83 PRO A CA 1
ATOM 607 C C . PRO A 1 83 ? -2.310 18.814 2.450 1.00 82.75 83 PRO A C 1
ATOM 609 O O . PRO A 1 83 ? -2.350 19.153 3.630 1.00 82.75 83 PRO A O 1
ATOM 612 N N . GLY A 1 84 ? -1.224 19.002 1.704 1.00 76.12 84 GLY A N 1
ATOM 613 C CA . GLY A 1 84 ? 0.061 19.371 2.293 1.00 76.12 84 GLY A CA 1
ATOM 614 C C . GLY A 1 84 ? 0.854 18.145 2.749 1.00 76.12 84 GLY A C 1
ATOM 615 O O . GLY A 1 84 ? 0.427 17.005 2.572 1.00 76.12 84 GLY A O 1
ATOM 616 N N . GLY A 1 85 ? 2.075 18.376 3.214 1.00 76.31 85 GLY A N 1
ATOM 617 C CA . GLY A 1 85 ? 3.028 17.315 3.529 1.00 76.31 85 GLY A CA 1
ATOM 618 C C . GLY A 1 85 ? 4.432 17.648 3.050 1.00 76.31 85 GLY A C 1
ATOM 619 O O . GLY A 1 85 ? 4.614 18.389 2.082 1.00 76.31 85 GLY A O 1
ATOM 620 N N . GLU A 1 86 ? 5.424 17.109 3.746 1.00 78.75 86 GLU A N 1
ATOM 621 C CA . GLU A 1 86 ? 6.823 17.269 3.368 1.00 78.75 86 GLU A CA 1
ATOM 622 C C . GLU A 1 86 ? 7.160 16.260 2.269 1.00 78.75 86 GLU A C 1
ATOM 624 O O . GLU A 1 86 ? 6.853 15.068 2.368 1.00 78.75 86 GLU A O 1
ATOM 629 N N . GLY A 1 87 ? 7.758 16.762 1.188 1.00 87.56 87 GLY A N 1
ATOM 630 C CA . GLY A 1 87 ? 8.301 15.914 0.139 1.00 87.56 87 GLY A CA 1
ATOM 631 C C . GLY A 1 87 ? 9.535 15.191 0.659 1.00 87.56 87 GLY A C 1
ATOM 632 O O . GLY A 1 87 ? 10.507 15.831 1.055 1.00 87.56 87 GLY A O 1
ATOM 633 N N . GLU A 1 88 ? 9.503 13.867 0.623 1.00 88.44 88 GLU A N 1
ATOM 634 C CA . GLU A 1 88 ? 10.618 13.003 0.975 1.00 88.44 88 GLU A CA 1
ATOM 635 C C . GLU A 1 88 ? 11.001 12.158 -0.247 1.00 88.44 88 GLU A C 1
ATOM 637 O O . GLU A 1 88 ? 10.403 11.106 -0.481 1.00 88.44 88 GLU A O 1
ATOM 642 N N . PRO A 1 89 ? 11.977 12.600 -1.058 1.00 84.69 89 PRO A N 1
ATOM 643 C CA . PRO A 1 89 ? 12.364 11.892 -2.280 1.00 84.69 89 PRO A CA 1
ATOM 644 C C . PRO A 1 89 ? 12.840 10.451 -2.042 1.00 84.69 89 PRO A C 1
ATOM 646 O O . PRO A 1 89 ? 12.617 9.594 -2.890 1.00 84.69 89 PRO A O 1
ATOM 649 N N . ASP A 1 90 ? 13.431 10.183 -0.874 1.00 86.62 90 ASP A N 1
ATOM 650 C CA . ASP A 1 90 ? 14.091 8.913 -0.541 1.00 86.62 90 ASP A CA 1
ATOM 651 C C . ASP A 1 90 ? 13.330 8.110 0.532 1.00 86.62 90 ASP A C 1
ATOM 653 O O . ASP A 1 90 ? 13.927 7.470 1.408 1.00 86.62 90 ASP A O 1
ATOM 657 N N . ALA A 1 91 ? 11.995 8.160 0.498 1.00 92.19 91 ALA A N 1
ATOM 658 C CA . ALA A 1 91 ? 11.178 7.371 1.413 1.00 92.19 91 ALA A CA 1
ATOM 659 C C . ALA A 1 91 ? 11.465 5.860 1.235 1.00 92.19 91 ALA A C 1
ATOM 661 O O . ALA A 1 91 ? 11.588 5.384 0.102 1.00 92.19 91 ALA A O 1
ATOM 662 N N . PRO A 1 92 ? 11.554 5.069 2.325 1.00 92.06 92 PRO A N 1
ATOM 663 C CA . PRO A 1 92 ? 11.803 3.634 2.230 1.00 92.06 92 PRO A CA 1
ATOM 664 C C . PRO A 1 92 ? 10.751 2.922 1.374 1.00 92.06 92 PRO A C 1
ATOM 666 O O . PRO A 1 92 ? 9.564 3.232 1.456 1.00 92.06 92 PRO A O 1
ATOM 669 N N . LEU A 1 93 ? 11.161 1.894 0.628 1.00 90.62 93 LEU A N 1
ATOM 670 C CA . LEU A 1 93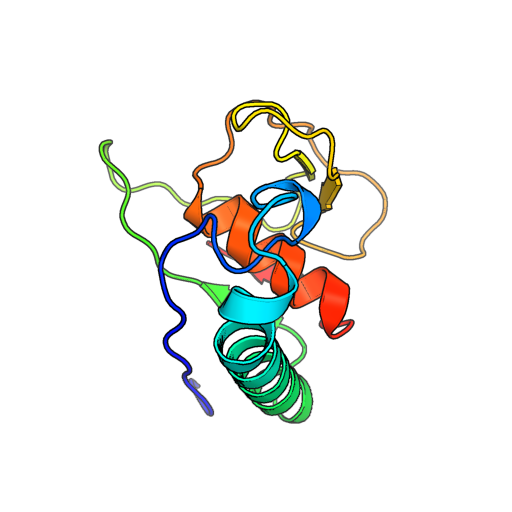 ? 10.269 1.123 -0.244 1.00 90.62 93 LEU A CA 1
ATOM 671 C C . LEU A 1 93 ? 8.977 0.625 0.436 1.00 90.62 93 LEU A C 1
ATOM 673 O O . LEU A 1 93 ? 7.914 0.756 -0.174 1.00 90.62 93 LEU A O 1
ATOM 677 N N . PRO A 1 94 ? 8.998 0.128 1.694 1.00 92.75 94 PRO A N 1
ATOM 678 C CA . PRO A 1 94 ? 7.760 -0.221 2.387 1.00 92.75 94 PRO A CA 1
ATOM 679 C C . PRO A 1 94 ? 6.784 0.949 2.549 1.00 92.75 94 PRO A C 1
ATOM 681 O O . PRO A 1 94 ? 5.577 0.735 2.488 1.00 92.75 94 PRO A O 1
ATOM 684 N N . ALA A 1 95 ? 7.283 2.178 2.712 1.00 94.44 95 ALA A N 1
ATOM 685 C CA . ALA A 1 95 ? 6.435 3.359 2.813 1.00 94.44 95 ALA A CA 1
ATOM 686 C C . ALA A 1 95 ? 5.779 3.701 1.472 1.00 94.44 95 ALA A C 1
ATOM 688 O O . ALA A 1 95 ? 4.583 3.984 1.433 1.00 94.44 95 ALA A O 1
ATOM 689 N N . LEU A 1 96 ? 6.520 3.582 0.367 1.00 94.19 96 LEU A N 1
ATOM 690 C CA . LEU A 1 96 ? 5.965 3.772 -0.976 1.00 94.19 96 LEU A CA 1
ATOM 691 C C . LEU A 1 96 ? 4.832 2.778 -1.268 1.00 94.19 96 LEU A C 1
ATOM 693 O O . LEU A 1 96 ? 3.776 3.159 -1.767 1.00 94.19 96 LEU A O 1
ATOM 697 N N . VAL A 1 97 ? 5.016 1.506 -0.908 1.00 93.75 97 VAL A N 1
ATOM 698 C CA . VAL A 1 97 ? 3.989 0.463 -1.079 1.00 93.75 97 VAL A CA 1
ATOM 699 C C . VAL A 1 97 ? 2.775 0.728 -0.203 1.00 93.75 97 VAL A C 1
ATOM 701 O O . VAL A 1 97 ? 1.647 0.652 -0.683 1.00 93.75 97 VAL A O 1
ATOM 704 N N . ALA A 1 98 ? 2.999 1.044 1.073 1.00 95.12 98 ALA A N 1
ATOM 705 C CA . ALA A 1 98 ? 1.930 1.316 2.021 1.00 95.12 98 ALA A CA 1
ATOM 706 C C . ALA A 1 98 ? 1.063 2.496 1.558 1.00 95.12 98 ALA A C 1
ATOM 708 O O . ALA A 1 98 ? -0.163 2.382 1.517 1.00 95.12 98 ALA A O 1
ATOM 709 N N . GLY A 1 99 ? 1.692 3.599 1.143 1.00 95.38 99 GLY A N 1
ATOM 710 C CA . GLY A 1 99 ? 0.983 4.755 0.601 1.00 95.38 99 GLY A CA 1
ATOM 711 C C . GLY A 1 99 ? 0.270 4.458 -0.718 1.00 95.38 99 GLY A C 1
ATOM 712 O O . GLY A 1 99 ? -0.842 4.933 -0.936 1.00 95.38 99 GLY A O 1
ATOM 713 N N . TRP A 1 100 ? 0.858 3.628 -1.586 1.00 95.00 100 TRP A N 1
ATOM 714 C CA . TRP A 1 100 ? 0.198 3.200 -2.819 1.00 95.00 100 TRP A CA 1
ATOM 715 C C . TRP A 1 100 ? -1.069 2.385 -2.525 1.00 95.00 100 TRP A C 1
ATOM 717 O O . TRP A 1 100 ? -2.131 2.740 -3.026 1.00 95.00 100 TRP A O 1
ATOM 727 N N . LEU A 1 101 ? -1.009 1.371 -1.651 1.00 95.44 101 LEU A N 1
ATOM 728 C CA . LEU A 1 101 ? -2.184 0.575 -1.249 1.00 95.44 101 LEU A CA 1
ATOM 729 C C . LEU A 1 101 ? -3.266 1.432 -0.582 1.00 95.44 101 LEU A C 1
ATOM 731 O O . LEU A 1 101 ? -4.457 1.266 -0.857 1.00 95.44 101 LEU A O 1
ATOM 735 N N . ARG A 1 102 ? -2.849 2.390 0.252 1.00 96.44 102 ARG A N 1
ATOM 736 C CA . ARG A 1 102 ? -3.737 3.405 0.826 1.00 96.44 102 ARG A CA 1
ATOM 737 C C . ARG A 1 102 ? -4.444 4.201 -0.273 1.00 96.44 102 ARG A C 1
ATOM 739 O O . ARG A 1 102 ? -5.647 4.434 -0.206 1.00 96.44 102 ARG A O 1
ATOM 746 N N . GLY A 1 103 ? -3.709 4.619 -1.301 1.00 95.69 103 GLY A N 1
ATOM 747 C CA . GLY A 1 103 ? -4.249 5.347 -2.449 1.00 95.69 103 GLY A CA 1
ATOM 748 C C . GLY A 1 103 ? -5.263 4.530 -3.253 1.00 95.69 103 GLY A C 1
ATOM 749 O O . GLY A 1 103 ? -6.312 5.055 -3.609 1.00 95.69 103 GLY A O 1
ATOM 750 N N . GLN A 1 104 ? -4.986 3.243 -3.483 1.00 95.00 104 GLN A N 1
ATOM 751 C CA . GLN A 1 104 ? -5.860 2.353 -4.261 1.00 95.00 104 GLN A CA 1
ATOM 752 C C . GLN A 1 104 ? -7.195 2.048 -3.568 1.00 95.00 104 GLN A C 1
ATOM 754 O O . GLN A 1 104 ? -8.193 1.786 -4.232 1.00 95.00 104 GLN A O 1
ATOM 759 N N . THR A 1 105 ? -7.212 2.063 -2.236 1.00 96.44 105 THR A N 1
ATOM 760 C CA . THR A 1 105 ? -8.386 1.687 -1.429 1.00 96.44 105 THR A CA 1
ATOM 761 C C . THR A 1 105 ? -9.157 2.879 -0.876 1.00 96.44 105 THR A C 1
ATOM 763 O O . THR A 1 105 ? -10.298 2.724 -0.455 1.00 96.44 105 THR A O 1
ATOM 766 N N . GLY A 1 106 ? -8.545 4.065 -0.860 1.00 95.12 106 GLY A N 1
ATOM 767 C CA . GLY A 1 106 ? -9.139 5.269 -0.285 1.00 95.12 106 GLY A CA 1
ATOM 768 C C . GLY A 1 106 ? -9.030 5.375 1.240 1.00 95.12 106 GLY A C 1
ATOM 769 O O . GLY A 1 106 ? -9.565 6.332 1.784 1.00 95.12 106 GLY A O 1
ATOM 770 N N . ALA A 1 107 ? -8.332 4.459 1.925 1.00 96.69 107 ALA A N 1
ATOM 771 C CA . ALA A 1 107 ? -8.101 4.543 3.373 1.00 96.69 107 ALA A CA 1
ATOM 772 C C . ALA A 1 107 ? -7.471 5.885 3.760 1.00 96.69 107 ALA A C 1
ATOM 774 O O . ALA A 1 107 ? -6.555 6.311 3.092 1.00 96.69 107 ALA A O 1
ATOM 775 N N . THR A 1 108 ? -7.887 6.544 4.832 1.00 97.31 108 THR A N 1
ATOM 776 C CA . THR A 1 108 ? -7.444 7.899 5.200 1.00 97.31 108 THR A CA 1
ATOM 777 C C . THR A 1 108 ? -5.921 8.038 5.347 1.00 97.31 108 THR A C 1
ATOM 779 O O . THR A 1 108 ? -5.317 8.888 4.684 1.00 97.31 108 THR A O 1
ATOM 782 N N . SER A 1 109 ? -5.252 7.189 6.139 1.00 97.19 109 SER A N 1
ATOM 783 C CA . SER A 1 109 ? -3.806 7.328 6.383 1.00 97.19 109 SER A CA 1
ATOM 784 C C . SER A 1 109 ? -3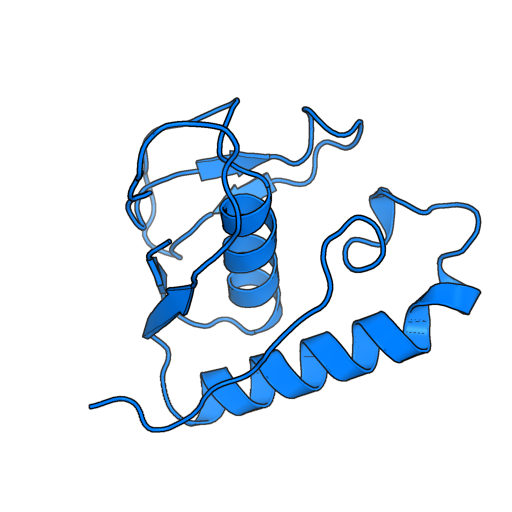.073 6.038 6.749 1.00 97.19 109 SER A C 1
ATOM 786 O O . SER A 1 109 ? -3.655 5.083 7.258 1.00 97.19 109 SER A O 1
ATOM 788 N N . VAL A 1 110 ? -1.754 6.030 6.538 1.00 97.19 110 VAL A N 1
ATOM 789 C CA . VAL A 1 110 ? -0.855 4.950 6.950 1.00 97.19 110 VAL A CA 1
ATOM 790 C C . VAL A 1 110 ? 0.403 5.497 7.627 1.00 97.19 110 VAL A C 1
ATOM 792 O O . VAL A 1 110 ? 1.061 6.402 7.123 1.00 97.19 110 VAL A O 1
ATOM 795 N N . HIS A 1 111 ? 0.731 4.942 8.792 1.00 95.81 111 HIS A N 1
ATOM 796 C CA . HIS A 1 111 ? 2.015 5.143 9.471 1.00 95.81 111 HIS A CA 1
ATOM 797 C C . HIS A 1 111 ? 2.932 3.965 9.147 1.00 95.81 111 HIS A C 1
ATOM 799 O O . HIS A 1 111 ? 2.442 2.838 9.078 1.00 95.81 111 HIS A O 1
ATOM 805 N N . VAL A 1 112 ? 4.235 4.201 8.979 1.00 95.25 112 VAL A N 1
ATOM 806 C CA . VAL A 1 112 ? 5.212 3.164 8.583 1.00 95.25 112 VAL A CA 1
ATOM 807 C C . VAL A 1 112 ? 6.380 3.133 9.556 1.00 95.25 112 VAL A C 1
ATOM 809 O O . VAL A 1 112 ? 6.850 4.234 9.920 1.00 95.25 112 VAL A O 1
#

Foldseek 3Di:
DDDDDDDADQDDLQPCVLPVPCSPVSVVSNVVVLVSLLVVLVPALEEEFDDDDPDPDDKDDQLEKEACVVSPDGHIFGQFPDPHHDYDHCPDRSSRVNRVSSVSNVRGGYMD